Protein AF-A0A504BI70-F1 (afdb_monomer)

Radius of gyration: 22.3 Å; Cα contacts (8 Å, |Δi|>4): 22; chains: 1; bounding box: 48×23×64 Å

Mean predicted aligned error: 10.66 Å

Secondary structure (DSSP, 8-state):
----HHHHHHHHHHT-HHHHHHHHHHHHTT--HHHHHHHHHHHHHHHHHHHHHHHHHHHHHHHHHHHHHHHHHHTT--

Structure (mmCIF, N/CA/C/O backbone):
data_AF-A0A504BI70-F1
#
_entry.id   AF-A0A504BI70-F1
#
loop_
_atom_site.group_PDB
_atom_site.id
_atom_site.type_symbol
_atom_site.label_atom_id
_atom_site.label_alt_id
_atom_site.label_comp_id
_atom_site.label_asym_id
_atom_site.label_entity_id
_atom_site.label_seq_id
_atom_site.pdbx_PDB_ins_code
_atom_site.Cartn_x
_atom_site.Cartn_y
_atom_site.Cartn_z
_atom_site.occupancy
_atom_site.B_iso_or_equiv
_atom_site.auth_seq_id
_atom_site.auth_comp_id
_atom_site.auth_asym_id
_atom_site.auth_atom_id
_atom_site.pdbx_PDB_model_num
ATOM 1 N N . MET A 1 1 ? 11.418 4.619 22.006 1.00 46.91 1 MET A N 1
ATOM 2 C CA . MET A 1 1 ? 9.999 4.958 21.754 1.00 46.91 1 MET A CA 1
ATOM 3 C C . MET A 1 1 ? 9.395 3.881 20.867 1.00 46.91 1 MET A C 1
ATOM 5 O O . MET A 1 1 ? 9.862 3.714 19.747 1.00 46.91 1 MET A O 1
ATOM 9 N N . ALA A 1 2 ? 8.431 3.106 21.365 1.00 52.31 2 ALA A N 1
ATOM 10 C CA . ALA A 1 2 ? 7.752 2.098 20.552 1.00 52.31 2 ALA A CA 1
ATOM 11 C C . ALA A 1 2 ? 6.957 2.798 19.437 1.00 52.31 2 ALA A C 1
ATOM 13 O O . ALA A 1 2 ? 6.122 3.657 19.717 1.00 52.31 2 ALA A O 1
ATOM 14 N N . ARG A 1 3 ? 7.245 2.477 18.170 1.00 71.69 3 ARG A N 1
ATOM 15 C CA . ARG A 1 3 ? 6.553 3.063 17.016 1.00 71.69 3 ARG A CA 1
ATOM 16 C C . ARG A 1 3 ? 5.131 2.490 16.975 1.00 71.69 3 ARG A C 1
ATOM 18 O O . ARG A 1 3 ? 4.926 1.356 16.554 1.00 71.69 3 ARG A O 1
ATOM 25 N N . THR A 1 4 ? 4.167 3.250 17.489 1.00 86.94 4 THR A N 1
ATOM 26 C CA . THR A 1 4 ? 2.770 2.809 17.615 1.00 86.94 4 THR A CA 1
ATOM 27 C C . THR A 1 4 ? 2.074 2.733 16.251 1.00 86.94 4 THR A C 1
ATOM 29 O O . THR A 1 4 ? 2.526 3.339 15.276 1.00 86.94 4 THR A O 1
ATOM 32 N N . VAL A 1 5 ? 0.946 2.016 16.177 1.00 85.75 5 VAL A N 1
ATOM 33 C CA . VAL A 1 5 ? 0.106 1.949 14.962 1.00 85.75 5 VAL A CA 1
ATOM 34 C C . VAL A 1 5 ? -0.322 3.348 14.509 1.00 85.75 5 VAL A C 1
ATOM 36 O O . VAL A 1 5 ? -0.269 3.643 13.319 1.00 85.75 5 VAL A O 1
ATOM 39 N N . ALA A 1 6 ? -0.657 4.232 15.453 1.00 84.38 6 ALA A N 1
ATOM 40 C CA . ALA A 1 6 ? -1.005 5.620 15.166 1.00 84.38 6 ALA A CA 1
ATOM 41 C C . ALA A 1 6 ? 0.154 6.368 14.490 1.00 84.38 6 ALA A C 1
ATOM 43 O O . ALA A 1 6 ? -0.036 6.975 13.442 1.00 84.38 6 ALA A O 1
ATOM 44 N N . SER A 1 7 ? 1.374 6.248 15.023 1.00 86.25 7 SER A N 1
ATOM 45 C CA . SER A 1 7 ? 2.568 6.872 14.434 1.00 86.25 7 SER A CA 1
ATOM 46 C C . SER A 1 7 ? 2.835 6.393 13.001 1.00 86.25 7 SER A C 1
ATOM 48 O O . SER A 1 7 ? 3.269 7.174 12.160 1.00 86.25 7 SER A O 1
ATOM 50 N N . ARG A 1 8 ? 2.570 5.112 12.705 1.00 84.50 8 ARG A N 1
ATOM 51 C CA . ARG A 1 8 ? 2.743 4.546 11.356 1.00 84.50 8 ARG A CA 1
ATOM 52 C C . ARG A 1 8 ? 1.657 5.016 10.389 1.00 84.50 8 ARG A C 1
ATOM 54 O O . ARG A 1 8 ? 1.972 5.291 9.237 1.00 84.50 8 ARG A O 1
ATOM 61 N N . LEU A 1 9 ? 0.413 5.149 1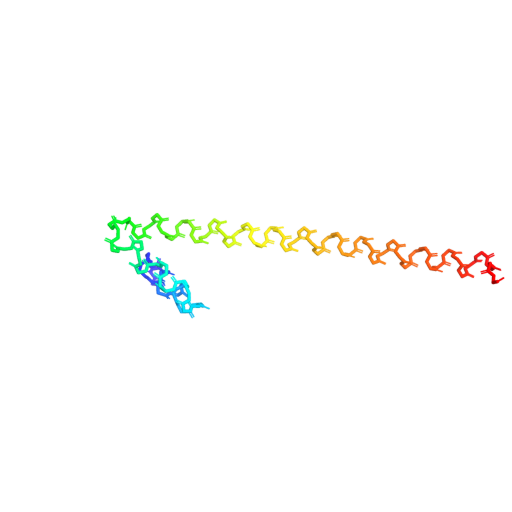0.850 1.00 84.81 9 LEU A N 1
ATOM 62 C CA . LEU A 1 9 ? -0.678 5.702 10.043 1.00 84.81 9 LEU A CA 1
ATOM 63 C C . LEU A 1 9 ? -0.468 7.180 9.722 1.00 84.81 9 LEU A C 1
ATOM 65 O O . LEU A 1 9 ? -0.683 7.571 8.581 1.00 84.81 9 LEU A O 1
ATOM 69 N N . ILE A 1 10 ? 0.006 7.972 10.689 1.00 86.81 10 ILE A N 1
ATOM 70 C CA . ILE A 1 10 ? 0.349 9.383 10.468 1.00 86.81 10 ILE A CA 1
ATOM 71 C C . ILE A 1 10 ? 1.418 9.486 9.376 1.00 86.81 10 ILE A C 1
ATOM 73 O O . ILE A 1 10 ? 1.177 10.119 8.353 1.00 86.81 10 ILE A O 1
ATOM 77 N N . ALA A 1 11 ? 2.527 8.753 9.513 1.00 87.25 11 ALA A N 1
ATOM 78 C CA . ALA A 1 11 ? 3.585 8.739 8.501 1.00 87.25 11 ALA A CA 1
ATOM 79 C C . ALA A 1 11 ? 3.086 8.276 7.114 1.00 87.25 11 ALA A C 1
ATOM 81 O O . ALA A 1 11 ? 3.477 8.825 6.084 1.00 87.25 11 ALA A O 1
ATOM 82 N N . ALA A 1 12 ? 2.196 7.278 7.066 1.00 83.81 12 ALA A N 1
ATOM 83 C CA . ALA A 1 12 ? 1.604 6.811 5.811 1.00 83.81 12 ALA A CA 1
ATOM 84 C C . ALA A 1 12 ? 0.674 7.855 5.168 1.00 83.81 12 ALA A C 1
ATOM 86 O O . ALA A 1 12 ? 0.593 7.934 3.940 1.00 83.81 12 ALA A O 1
ATOM 87 N N . SER A 1 13 ? -0.008 8.653 5.990 1.00 84.31 13 SER A N 1
ATOM 88 C CA . SER A 1 13 ? -0.907 9.719 5.550 1.00 84.31 13 SER A CA 1
ATOM 89 C C . SER A 1 13 ? -0.158 10.955 5.043 1.00 84.31 13 SER A C 1
ATOM 91 O O . SER A 1 13 ? -0.585 11.573 4.075 1.00 84.31 13 SER A O 1
ATOM 93 N N . GLU A 1 14 ? 1.017 11.242 5.606 1.00 87.31 14 GLU A N 1
ATOM 94 C CA . GLU A 1 14 ? 1.911 12.314 5.148 1.00 87.31 14 GLU A CA 1
ATOM 95 C C . GLU A 1 14 ? 2.568 12.001 3.797 1.00 87.31 14 GLU A C 1
ATOM 97 O O . GLU A 1 14 ? 3.073 12.897 3.127 1.00 87.31 14 GLU A O 1
ATOM 102 N N . THR A 1 15 ? 2.560 10.734 3.365 1.00 84.44 15 THR A N 1
ATOM 103 C CA . THR A 1 15 ? 3.203 10.339 2.104 1.00 84.44 15 THR A CA 1
ATOM 104 C C . THR A 1 15 ? 2.464 10.883 0.874 1.00 84.44 15 THR A C 1
ATOM 106 O O . THR A 1 15 ? 3.091 11.127 -0.152 1.00 84.44 15 THR A O 1
ATOM 109 N N . SER A 1 16 ? 1.133 11.017 0.933 1.00 82.62 16 SER A N 1
ATOM 110 C CA . SER A 1 16 ? 0.325 11.550 -0.173 1.00 82.62 16 SER A CA 1
ATOM 111 C C . SER A 1 16 ? -1.086 11.942 0.294 1.00 82.62 16 SER A C 1
ATOM 113 O O . SER A 1 16 ? -1.695 11.180 1.053 1.00 82.62 16 SER A O 1
ATOM 115 N N . PRO A 1 17 ? -1.658 13.055 -0.212 1.00 84.38 17 PRO A N 1
ATOM 116 C CA . PRO A 1 17 ? -3.029 13.469 0.103 1.00 84.38 17 PRO A CA 1
ATOM 117 C C . PRO A 1 17 ? -4.087 12.416 -0.273 1.00 84.38 17 PRO A C 1
ATOM 119 O O . PRO A 1 17 ? -5.048 12.217 0.465 1.00 84.38 17 PRO A O 1
ATOM 122 N N . GLU A 1 18 ? -3.885 11.646 -1.346 1.00 85.69 18 GLU A N 1
ATOM 123 C CA . GLU A 1 18 ? -4.816 10.571 -1.731 1.00 85.69 18 GLU A CA 1
ATOM 124 C C . GLU A 1 18 ? -4.852 9.430 -0.703 1.00 85.69 18 GLU A C 1
ATOM 126 O O . GLU A 1 18 ? -5.903 8.828 -0.453 1.00 85.69 18 GLU A O 1
ATOM 131 N N . ARG A 1 19 ? -3.703 9.130 -0.077 1.00 85.88 19 ARG A N 1
ATOM 132 C CA . ARG A 1 19 ? -3.632 8.133 0.999 1.00 85.88 19 ARG A CA 1
ATOM 133 C C . ARG A 1 19 ? -4.344 8.627 2.242 1.00 85.88 19 ARG A C 1
ATOM 135 O O . ARG A 1 19 ? -5.030 7.829 2.872 1.00 85.88 19 ARG A O 1
ATOM 142 N N . PHE A 1 20 ? -4.213 9.908 2.578 1.00 88.25 20 PHE A N 1
ATOM 143 C CA . PHE A 1 20 ? -4.951 10.499 3.690 1.00 88.25 20 PHE A CA 1
ATOM 144 C C . PHE A 1 20 ? -6.467 10.345 3.493 1.00 88.25 20 PHE A C 1
ATOM 146 O O . PHE A 1 20 ? -7.138 9.792 4.365 1.00 88.25 20 PHE A O 1
ATOM 153 N N . ASP A 1 21 ? -6.992 10.718 2.322 1.00 92.38 21 ASP A N 1
ATOM 154 C CA . ASP A 1 21 ? -8.423 10.590 2.012 1.00 92.38 21 ASP A CA 1
ATOM 155 C C . ASP A 1 21 ? -8.899 9.138 2.055 1.00 92.38 21 ASP A C 1
ATOM 157 O O . ASP A 1 21 ? -9.979 8.826 2.567 1.00 92.38 21 ASP A O 1
ATOM 161 N N . TRP A 1 22 ? -8.091 8.210 1.539 1.00 91.06 22 TRP A N 1
ATOM 162 C CA . TRP A 1 22 ? -8.406 6.791 1.626 1.00 91.06 22 TRP A CA 1
ATOM 163 C C . TRP A 1 22 ? -8.408 6.285 3.075 1.00 91.06 22 TRP A C 1
ATOM 165 O O . TRP A 1 22 ? -9.391 5.660 3.471 1.00 91.06 22 TRP A O 1
ATOM 175 N N . ILE A 1 23 ? -7.381 6.591 3.880 1.00 90.44 23 ILE A N 1
ATOM 176 C CA . ILE A 1 23 ? -7.306 6.204 5.301 1.00 90.44 23 ILE A CA 1
ATOM 177 C C . ILE A 1 23 ? -8.509 6.770 6.063 1.00 90.44 23 ILE A C 1
ATOM 179 O O . ILE A 1 23 ? -9.159 6.036 6.807 1.00 90.44 23 ILE A O 1
ATOM 183 N N . SER A 1 24 ? -8.844 8.042 5.834 1.00 90.81 24 SER A N 1
ATOM 184 C CA . SER A 1 24 ? -9.988 8.718 6.450 1.00 90.81 24 SER A CA 1
ATOM 185 C C . SER A 1 24 ? -11.302 7.986 6.157 1.00 90.81 24 SER A C 1
ATOM 187 O O . SER A 1 24 ? -12.041 7.645 7.083 1.00 90.81 24 SER A O 1
ATOM 189 N N . ARG A 1 25 ? -11.546 7.609 4.892 1.00 92.44 25 ARG A N 1
ATOM 190 C CA . ARG A 1 25 ? -12.712 6.792 4.506 1.00 92.44 25 ARG A CA 1
ATOM 191 C C . ARG A 1 25 ? -12.743 5.432 5.207 1.00 92.44 25 ARG A C 1
ATOM 193 O O . ARG A 1 25 ? -13.811 4.989 5.619 1.00 92.44 25 ARG A O 1
ATOM 200 N N . GLN A 1 26 ? -11.598 4.765 5.366 1.00 91.62 26 GLN A N 1
ATOM 201 C CA . GLN A 1 26 ? -11.547 3.465 6.049 1.00 91.62 26 GLN A CA 1
ATOM 202 C C . GLN A 1 26 ? -11.833 3.576 7.549 1.00 91.62 26 GLN A C 1
ATOM 204 O O . GLN A 1 26 ? -12.512 2.714 8.109 1.00 91.62 26 GLN A O 1
ATOM 209 N N . LEU A 1 27 ? -11.347 4.641 8.187 1.00 91.06 27 LEU A N 1
ATOM 210 C CA . LEU A 1 27 ? -11.641 4.925 9.589 1.00 91.06 27 LEU A CA 1
ATOM 211 C C . LEU A 1 27 ? -13.127 5.248 9.789 1.00 91.06 27 LEU A C 1
ATOM 213 O O . LEU A 1 27 ? -13.738 4.722 10.715 1.00 91.06 27 LEU A O 1
ATOM 217 N N . GLN A 1 28 ? -13.732 6.035 8.893 1.00 92.81 28 GLN A N 1
ATOM 218 C CA . GLN A 1 28 ? -15.177 6.310 8.909 1.00 92.81 28 GLN A CA 1
ATOM 219 C C . GLN A 1 28 ? -16.022 5.052 8.680 1.00 92.81 28 GLN A C 1
ATOM 221 O O . GLN A 1 28 ? -17.091 4.912 9.267 1.00 92.81 28 GLN A O 1
ATOM 226 N N . ALA A 1 29 ? -15.524 4.103 7.885 1.00 92.69 29 ALA A N 1
ATOM 227 C CA . ALA A 1 29 ? -16.145 2.794 7.697 1.00 92.69 29 ALA A CA 1
ATOM 228 C C . ALA A 1 29 ? -15.986 1.850 8.911 1.00 92.69 29 ALA A C 1
ATOM 230 O O . ALA A 1 29 ? -16.410 0.697 8.846 1.00 92.69 29 ALA A O 1
ATOM 231 N N . GLY A 1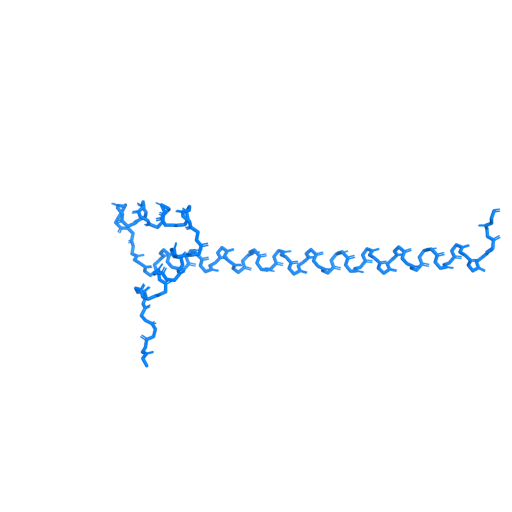 30 ? -15.358 2.298 10.005 1.00 91.25 30 GLY A N 1
ATOM 232 C CA . GLY A 1 30 ? -15.179 1.515 11.229 1.00 91.25 30 GLY A CA 1
ATOM 233 C C . GLY A 1 30 ? -14.098 0.435 11.141 1.00 91.25 30 GLY A C 1
ATOM 234 O O . GLY A 1 30 ? -14.051 -0.455 11.993 1.00 91.25 30 GLY A O 1
ATOM 235 N N . ARG A 1 31 ? -13.220 0.477 10.127 1.00 91.81 31 ARG A N 1
ATOM 236 C CA . ARG A 1 31 ? -12.118 -0.490 10.015 1.00 91.81 31 ARG A CA 1
ATOM 237 C C . ARG A 1 31 ? -11.050 -0.249 11.073 1.00 91.81 31 ARG A C 1
ATOM 239 O O . ARG A 1 31 ? -10.773 0.883 11.470 1.00 91.81 31 ARG A O 1
ATOM 246 N N . LYS A 1 32 ? -10.410 -1.335 11.519 1.00 92.94 32 LYS A N 1
ATOM 247 C CA . LYS A 1 32 ? -9.378 -1.251 12.554 1.00 92.94 32 LYS A CA 1
ATOM 248 C C . LYS A 1 32 ? -8.114 -0.585 11.991 1.00 92.94 32 LYS A C 1
ATOM 250 O O . LYS A 1 32 ? -7.632 -1.003 10.937 1.00 92.94 32 LYS A O 1
ATOM 255 N N . PRO A 1 33 ? -7.500 0.366 12.719 1.00 87.44 33 PRO A N 1
ATOM 256 C CA . PRO A 1 33 ? -6.249 1.018 12.319 1.00 87.44 33 PRO A CA 1
ATOM 257 C C . PRO A 1 33 ? -5.124 0.042 11.931 1.00 87.44 33 PRO A C 1
ATOM 259 O O . PRO A 1 33 ? -4.366 0.294 10.998 1.00 87.44 33 PRO A O 1
ATOM 262 N N . SER A 1 34 ? -5.030 -1.099 12.618 1.00 88.50 34 SER A N 1
ATOM 263 C CA . SER A 1 34 ? -4.049 -2.151 12.332 1.00 88.50 34 SER A CA 1
ATOM 264 C C . SER A 1 34 ? -4.293 -2.873 11.002 1.00 88.50 34 SER A C 1
ATOM 266 O O . SER A 1 34 ? -3.332 -3.232 10.328 1.00 88.50 34 SER A O 1
ATOM 268 N N . GLU A 1 35 ? -5.551 -3.069 10.601 1.00 89.88 35 GLU A N 1
ATOM 269 C CA . GLU A 1 35 ? -5.900 -3.685 9.314 1.00 89.88 35 GLU A CA 1
ATOM 270 C C . GLU A 1 35 ? -5.612 -2.738 8.153 1.00 89.88 35 GLU A C 1
ATOM 272 O O . GLU A 1 35 ? -5.015 -3.151 7.162 1.00 89.88 35 GLU A O 1
ATOM 277 N N . ILE A 1 36 ? -5.970 -1.460 8.312 1.00 90.44 36 ILE A N 1
ATOM 278 C CA . ILE A 1 36 ? -5.691 -0.400 7.334 1.00 90.44 36 ILE A CA 1
ATOM 279 C C . ILE A 1 36 ? -4.182 -0.303 7.089 1.00 90.44 36 ILE A C 1
ATOM 281 O O . ILE A 1 36 ? -3.731 -0.261 5.946 1.00 90.44 36 ILE A O 1
ATOM 285 N N . LEU A 1 37 ? -3.390 -0.319 8.165 1.00 88.88 37 LEU A N 1
ATOM 286 C CA . LEU A 1 37 ? -1.937 -0.277 8.062 1.00 88.88 37 LEU A CA 1
ATOM 287 C C . LEU A 1 37 ? -1.373 -1.514 7.345 1.00 88.88 37 LEU A C 1
ATOM 289 O O . LEU A 1 37 ? -0.495 -1.376 6.497 1.00 88.88 37 LEU A O 1
ATOM 293 N N . ARG A 1 38 ? -1.897 -2.712 7.633 1.00 89.56 38 ARG A N 1
ATOM 294 C CA . ARG A 1 38 ? -1.453 -3.949 6.974 1.00 89.56 38 ARG A CA 1
ATOM 295 C C . ARG A 1 38 ? -1.735 -3.937 5.468 1.00 89.56 38 ARG A C 1
ATOM 297 O O . ARG A 1 38 ? -0.921 -4.429 4.689 1.00 89.56 38 ARG A O 1
ATOM 304 N N . ASP A 1 39 ? -2.870 -3.378 5.059 1.00 88.50 39 ASP A N 1
ATOM 305 C CA . ASP A 1 39 ? -3.254 -3.249 3.648 1.00 88.50 39 ASP A CA 1
ATOM 306 C C . ASP A 1 39 ? -2.334 -2.273 2.890 1.00 88.50 39 ASP A C 1
ATOM 308 O O . ASP A 1 39 ? -1.847 -2.576 1.795 1.00 88.50 39 ASP A O 1
ATOM 312 N N . LEU A 1 40 ? -1.995 -1.149 3.531 1.00 86.31 40 LEU A N 1
ATOM 313 C CA . LEU A 1 40 ? -1.021 -0.183 3.012 1.00 86.31 40 LEU A CA 1
ATOM 314 C C . LEU A 1 40 ? 0.369 -0.805 2.841 1.00 86.31 40 LEU A C 1
ATOM 316 O O . LEU A 1 40 ? 1.004 -0.616 1.803 1.00 86.31 40 LEU A O 1
ATOM 320 N N . GLU A 1 41 ? 0.832 -1.570 3.829 1.00 86.31 41 GLU A N 1
ATOM 321 C CA . GLU A 1 41 ? 2.134 -2.245 3.780 1.00 86.31 41 GLU A CA 1
ATOM 322 C C . GLU A 1 41 ? 2.177 -3.322 2.700 1.00 86.31 41 GLU A C 1
ATOM 324 O O . GLU A 1 41 ? 3.137 -3.388 1.937 1.00 86.31 41 GLU A O 1
ATOM 329 N N . THR A 1 42 ? 1.106 -4.103 2.565 1.00 86.19 42 THR A N 1
ATOM 330 C CA . THR A 1 42 ? 0.995 -5.130 1.519 1.00 86.19 42 THR A CA 1
ATOM 331 C C . THR A 1 42 ? 1.020 -4.508 0.123 1.00 86.19 42 THR A C 1
ATOM 333 O O . TH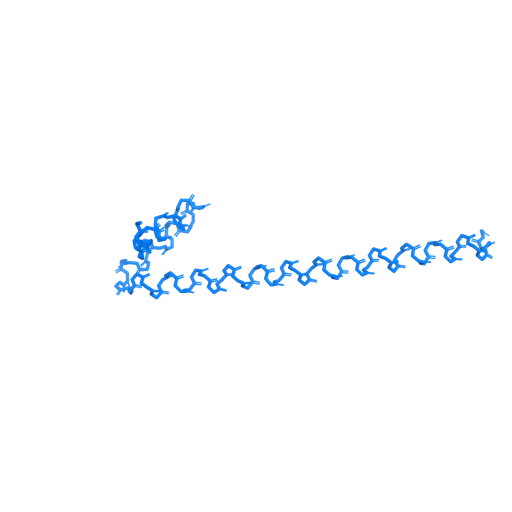R A 1 42 ? 1.641 -5.039 -0.797 1.00 86.19 42 THR A O 1
ATOM 336 N N . THR A 1 43 ? 0.358 -3.365 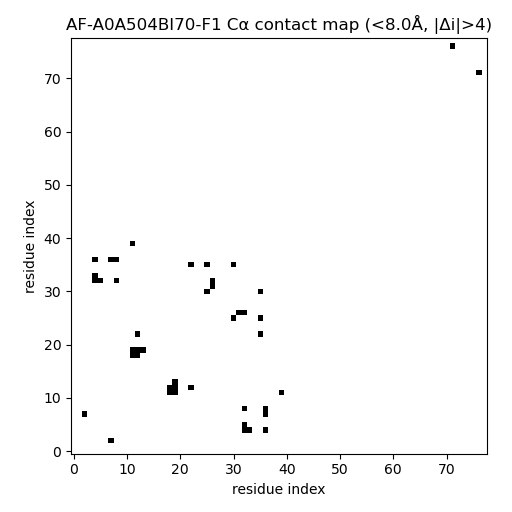-0.052 1.00 82.88 43 THR A N 1
ATOM 337 C CA . THR A 1 43 ? 0.348 -2.650 -1.332 1.00 82.88 43 THR A CA 1
ATOM 338 C C . THR A 1 43 ? 1.725 -2.070 -1.657 1.00 82.88 43 THR A C 1
ATOM 340 O O . THR A 1 43 ? 2.187 -2.192 -2.791 1.00 82.88 43 THR A O 1
ATOM 343 N N . ALA A 1 44 ? 2.411 -1.491 -0.668 1.00 79.69 44 ALA A N 1
ATOM 344 C CA . ALA A 1 44 ? 3.768 -0.977 -0.839 1.00 79.69 44 ALA A CA 1
ATOM 345 C C . ALA A 1 44 ? 4.766 -2.089 -1.202 1.00 79.69 44 ALA A C 1
ATOM 347 O O . ALA A 1 44 ? 5.562 -1.915 -2.123 1.00 79.69 44 ALA A O 1
ATOM 348 N N . ASP A 1 45 ? 4.677 -3.244 -0.539 1.00 78.50 45 ASP A N 1
ATOM 349 C CA . ASP A 1 45 ? 5.529 -4.404 -0.813 1.00 78.50 45 ASP A CA 1
ATOM 350 C C . ASP A 1 45 ? 5.347 -4.917 -2.248 1.00 78.50 45 ASP A C 1
ATOM 352 O O . ASP A 1 45 ? 6.322 -5.114 -2.972 1.00 78.50 45 ASP A O 1
ATOM 356 N N . ARG A 1 46 ? 4.097 -4.999 -2.726 1.00 77.88 46 ARG A N 1
ATOM 357 C CA . ARG A 1 46 ? 3.794 -5.374 -4.117 1.00 77.88 46 ARG A CA 1
ATOM 358 C C . ARG A 1 46 ? 4.364 -4.395 -5.134 1.00 77.88 46 ARG A C 1
ATOM 360 O O . ARG A 1 46 ? 4.862 -4.830 -6.168 1.00 77.88 46 ARG A O 1
ATOM 367 N N . ILE A 1 47 ? 4.295 -3.091 -4.864 1.00 7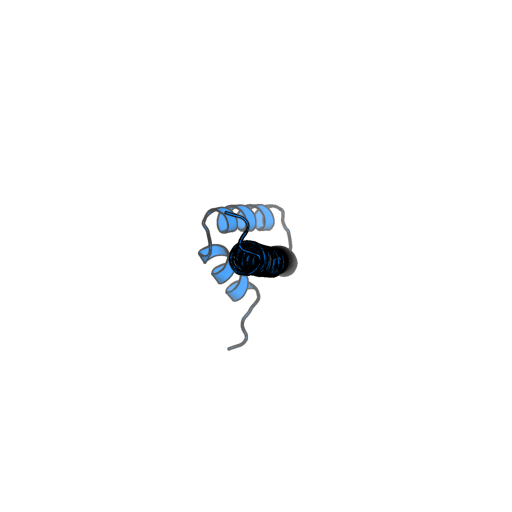6.62 47 ILE A N 1
ATOM 368 C CA . ILE A 1 47 ? 4.866 -2.073 -5.756 1.00 76.62 47 ILE A CA 1
ATOM 369 C C . ILE A 1 47 ? 6.392 -2.194 -5.778 1.00 76.62 47 ILE A C 1
ATOM 371 O O . ILE A 1 47 ? 6.979 -2.188 -6.857 1.00 76.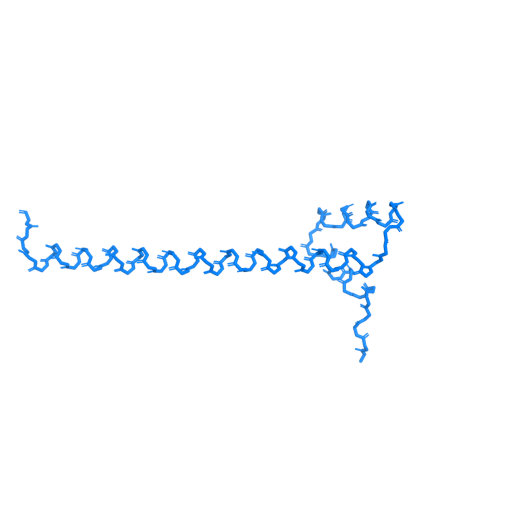62 47 ILE A O 1
ATOM 375 N N . CYS A 1 48 ? 7.036 -2.375 -4.622 1.00 71.94 48 CYS A N 1
ATOM 376 C CA . CYS A 1 48 ? 8.477 -2.619 -4.545 1.00 71.94 48 CYS A CA 1
ATOM 377 C C . CYS A 1 48 ? 8.883 -3.899 -5.289 1.00 71.94 48 CYS A C 1
ATOM 379 O O . CYS A 1 48 ? 9.827 -3.873 -6.078 1.00 71.94 48 CYS A O 1
ATOM 381 N N . ALA A 1 49 ? 8.148 -4.997 -5.107 1.00 73.81 49 ALA A N 1
ATOM 382 C CA . ALA A 1 49 ? 8.387 -6.254 -5.812 1.00 73.81 49 ALA A CA 1
ATOM 383 C C . ALA A 1 49 ? 8.200 -6.102 -7.333 1.00 73.81 49 ALA A C 1
ATOM 385 O O . ALA A 1 49 ? 9.027 -6.573 -8.118 1.00 73.81 49 ALA A O 1
ATOM 386 N N . ALA A 1 50 ? 7.159 -5.384 -7.764 1.00 70.69 50 ALA A N 1
ATOM 387 C CA . ALA A 1 50 ? 6.926 -5.079 -9.171 1.00 70.69 50 ALA A CA 1
ATOM 388 C C . ALA A 1 50 ? 8.064 -4.223 -9.752 1.00 70.69 50 ALA A C 1
ATOM 390 O O . ALA A 1 50 ? 8.614 -4.574 -10.795 1.00 70.69 50 ALA A O 1
ATOM 391 N N . MET A 1 51 ? 8.484 -3.161 -9.058 1.00 66.62 51 MET A N 1
ATOM 392 C CA . MET A 1 51 ? 9.605 -2.304 -9.465 1.00 66.62 51 MET A CA 1
ATOM 393 C C . MET A 1 51 ? 10.920 -3.086 -9.562 1.00 66.62 51 MET A C 1
ATOM 395 O O . MET A 1 51 ? 11.649 -2.930 -10.541 1.00 66.62 51 MET A O 1
ATOM 399 N N . ALA A 1 52 ? 11.198 -3.982 -8.610 1.00 69.31 52 ALA A N 1
ATOM 400 C CA . ALA A 1 52 ? 12.368 -4.857 -8.656 1.00 69.31 52 ALA A CA 1
ATOM 401 C C . ALA A 1 52 ? 12.342 -5.773 -9.892 1.00 69.31 52 ALA A C 1
ATOM 403 O O . ALA A 1 52 ? 13.344 -5.898 -10.599 1.00 69.31 52 ALA A O 1
ATOM 404 N N . SER A 1 53 ? 11.181 -6.353 -10.214 1.00 68.12 53 SER A N 1
ATOM 405 C CA . SER A 1 53 ? 11.022 -7.186 -11.411 1.00 68.12 53 SER A CA 1
ATOM 406 C C . SER A 1 53 ? 11.195 -6.393 -12.714 1.00 68.12 53 SER A C 1
ATOM 408 O O . SER A 1 53 ? 11.799 -6.894 -13.664 1.00 68.12 53 SER A O 1
ATOM 410 N N . VAL A 1 54 ? 10.734 -5.137 -12.759 1.00 75.94 54 VAL A N 1
ATOM 411 C CA . VAL A 1 54 ? 10.944 -4.237 -13.902 1.00 75.94 54 VAL A CA 1
ATOM 412 C C . VAL A 1 54 ? 12.427 -3.923 -14.059 1.00 75.94 54 VAL A C 1
ATOM 414 O O . VAL A 1 54 ? 12.941 -4.037 -15.167 1.00 75.94 54 VAL A O 1
ATOM 417 N N . GLY A 1 55 ? 13.130 -3.612 -12.967 1.00 69.62 55 GLY A N 1
ATOM 418 C CA . GLY A 1 55 ? 14.571 -3.359 -12.983 1.00 69.62 55 GLY A CA 1
ATOM 419 C C . GLY A 1 55 ? 15.371 -4.536 -13.544 1.00 69.62 55 GLY A C 1
ATOM 420 O O . GLY A 1 55 ? 16.227 -4.340 -14.401 1.00 69.62 55 GLY A O 1
ATOM 421 N N . ILE A 1 56 ? 15.040 -5.767 -13.143 1.00 67.31 56 ILE A N 1
ATOM 422 C CA . ILE A 1 56 ? 15.690 -6.984 -13.657 1.00 67.31 56 ILE A CA 1
ATOM 423 C C . ILE A 1 56 ? 15.423 -7.166 -15.156 1.00 67.31 56 ILE A C 1
ATOM 425 O O . ILE A 1 56 ? 16.347 -7.451 -15.917 1.00 67.31 56 ILE A O 1
ATOM 429 N N . ARG A 1 57 ? 14.177 -6.974 -15.605 1.00 68.75 57 ARG A N 1
ATOM 430 C CA . ARG A 1 57 ? 13.817 -7.101 -17.027 1.00 68.75 57 ARG A CA 1
ATOM 431 C C . ARG A 1 57 ? 14.485 -6.031 -17.878 1.00 68.75 57 ARG A C 1
ATOM 433 O O . ARG A 1 57 ? 14.944 -6.338 -18.973 1.00 68.75 57 ARG A O 1
ATOM 440 N N . LEU A 1 58 ? 14.560 -4.804 -17.371 1.00 70.38 58 LEU A N 1
ATOM 441 C CA . LEU A 1 58 ? 15.206 -3.696 -18.060 1.00 70.38 58 LEU A CA 1
ATOM 442 C C . LEU A 1 58 ? 16.719 -3.914 -18.139 1.00 70.38 58 LEU A C 1
ATOM 444 O O . LEU A 1 58 ? 17.285 -3.789 -19.216 1.00 70.38 58 LEU A O 1
ATOM 448 N N . ALA A 1 59 ? 17.357 -4.336 -17.044 1.00 72.69 59 ALA A N 1
ATOM 449 C CA . ALA A 1 59 ? 18.781 -4.663 -17.024 1.00 72.69 59 ALA A CA 1
ATOM 450 C C . ALA A 1 59 ? 19.120 -5.816 -17.981 1.00 72.69 59 ALA A C 1
ATOM 452 O O . ALA A 1 59 ? 20.105 -5.734 -18.714 1.00 72.69 59 ALA A O 1
ATOM 453 N N . PHE A 1 60 ? 18.283 -6.858 -18.023 1.00 74.25 60 PHE A N 1
ATOM 454 C CA . PHE A 1 60 ? 18.438 -7.972 -18.958 1.00 74.25 60 PHE A CA 1
ATOM 455 C C . PHE A 1 60 ? 18.225 -7.541 -20.416 1.00 74.25 60 PHE A C 1
ATOM 457 O O . PHE A 1 60 ? 18.976 -7.936 -21.302 1.00 74.25 60 PHE A O 1
ATOM 464 N N . ALA A 1 61 ? 17.231 -6.690 -20.683 1.00 74.25 61 ALA A N 1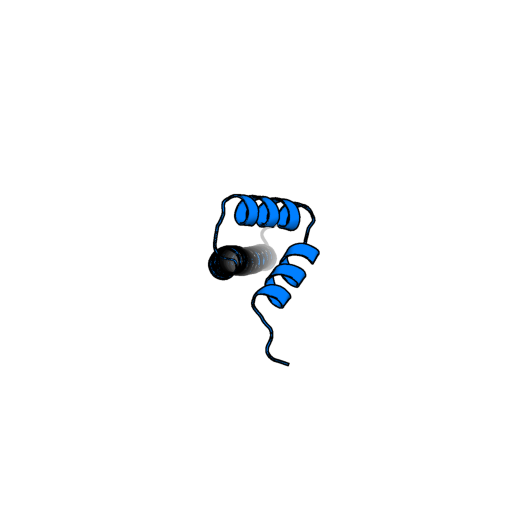
ATOM 465 C CA . ALA A 1 61 ? 17.007 -6.139 -22.016 1.00 74.25 61 ALA A CA 1
ATOM 466 C C . ALA A 1 61 ? 18.174 -5.242 -22.461 1.00 74.25 61 ALA A C 1
ATOM 468 O O . ALA A 1 61 ? 18.628 -5.343 -23.602 1.00 74.25 61 ALA A O 1
ATOM 469 N N . SER A 1 62 ? 18.701 -4.402 -21.566 1.00 74.19 62 SER A N 1
ATOM 470 C CA . SER A 1 62 ? 19.860 -3.551 -21.839 1.00 74.19 62 SER A CA 1
ATOM 471 C C . SER A 1 62 ? 21.115 -4.372 -22.113 1.00 74.19 62 SER A C 1
ATOM 473 O O . SER A 1 62 ? 21.802 -4.095 -23.093 1.00 74.19 62 SER A O 1
ATOM 475 N N . SER A 1 63 ? 21.400 -5.406 -21.317 1.00 77.44 63 SER A N 1
ATOM 476 C CA . SER A 1 63 ? 22.564 -6.269 -21.549 1.00 77.44 63 SER A CA 1
ATOM 477 C C . SER A 1 63 ? 22.441 -7.064 -22.849 1.00 77.44 63 SER A C 1
ATOM 479 O O . SER A 1 63 ? 23.409 -7.139 -23.603 1.00 77.44 63 SER A O 1
ATOM 481 N N . ALA A 1 64 ? 21.249 -7.578 -23.170 1.00 80.44 64 ALA A N 1
ATOM 482 C CA . ALA A 1 64 ? 20.990 -8.267 -24.430 1.00 80.44 64 ALA A CA 1
ATOM 483 C C . ALA A 1 64 ? 21.152 -7.333 -25.638 1.00 80.44 64 ALA A C 1
ATOM 485 O O . ALA A 1 64 ? 21.800 -7.704 -26.614 1.00 80.44 64 ALA A O 1
ATOM 486 N N . THR A 1 65 ? 20.626 -6.107 -25.559 1.00 80.88 65 THR A N 1
ATOM 487 C CA . THR A 1 65 ? 20.770 -5.102 -26.626 1.00 80.88 65 THR A CA 1
ATOM 488 C C . THR A 1 65 ? 22.236 -4.722 -26.822 1.00 80.88 65 THR A C 1
ATOM 490 O O . THR A 1 65 ? 22.705 -4.634 -27.953 1.00 80.88 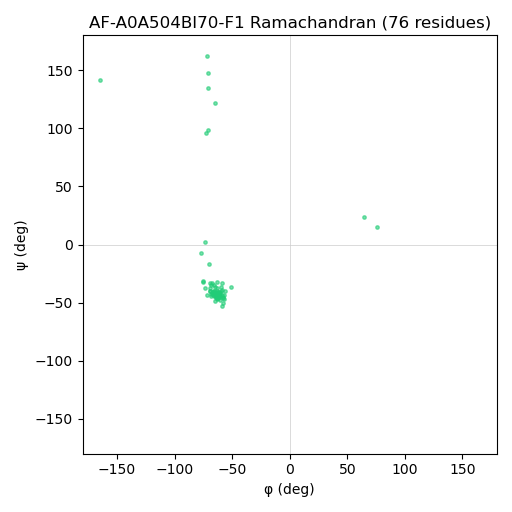65 THR A O 1
ATOM 493 N N . PHE A 1 66 ? 22.983 -4.558 -25.728 1.00 80.62 66 PHE A N 1
ATOM 494 C CA . PHE A 1 66 ? 24.410 -4.251 -25.777 1.00 80.62 66 PHE A CA 1
ATOM 495 C C . PHE A 1 66 ? 25.223 -5.404 -26.383 1.00 80.62 66 PHE A C 1
ATOM 497 O O . PHE A 1 66 ? 26.075 -5.174 -27.238 1.00 80.62 66 PHE A O 1
ATOM 504 N N . ALA A 1 67 ? 24.926 -6.650 -26.004 1.00 83.19 67 ALA A N 1
ATOM 505 C CA . ALA A 1 67 ? 25.560 -7.837 -26.572 1.00 83.19 67 ALA A CA 1
ATOM 506 C C . ALA A 1 67 ? 25.245 -7.999 -28.068 1.00 83.19 67 ALA A C 1
ATOM 508 O O . ALA A 1 67 ? 26.146 -8.271 -28.857 1.00 83.19 67 ALA A O 1
ATOM 509 N N . LEU A 1 68 ? 23.993 -7.777 -28.478 1.00 81.44 68 LEU A N 1
ATOM 510 C CA . LEU A 1 68 ? 23.581 -7.799 -29.884 1.00 81.44 68 LEU A CA 1
ATOM 511 C C . LEU A 1 68 ? 24.285 -6.714 -30.702 1.00 81.44 68 LEU A C 1
ATOM 513 O O . LEU A 1 68 ? 24.815 -7.017 -31.768 1.00 81.44 68 LEU A O 1
ATOM 517 N N . ALA A 1 69 ? 24.349 -5.483 -30.186 1.00 79.31 69 ALA A N 1
ATOM 518 C CA . ALA A 1 69 ? 25.080 -4.393 -30.824 1.00 79.31 69 ALA A CA 1
ATOM 519 C C . AL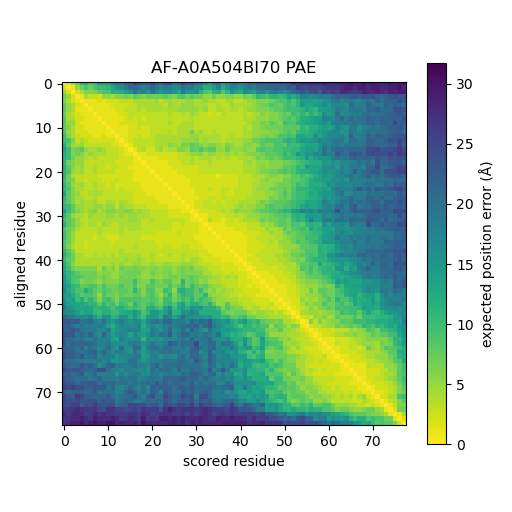A A 1 69 ? 26.572 -4.728 -30.962 1.00 79.31 69 ALA A C 1
ATOM 521 O O . ALA A 1 69 ? 27.156 -4.534 -32.027 1.00 79.31 69 ALA A O 1
ATOM 522 N N . PHE A 1 70 ? 27.186 -5.298 -29.924 1.00 80.62 70 PHE A N 1
ATOM 523 C CA . PHE A 1 70 ? 28.582 -5.721 -29.965 1.00 80.62 70 PHE A CA 1
ATOM 524 C C . PHE A 1 70 ? 28.825 -6.823 -31.002 1.00 80.62 70 PHE A C 1
ATOM 526 O O . PHE A 1 70 ? 29.753 -6.709 -31.795 1.00 80.62 70 PHE A O 1
ATOM 533 N N . VAL A 1 71 ? 27.972 -7.851 -31.054 1.00 83.94 71 VAL A N 1
ATOM 534 C CA . VAL A 1 71 ? 28.069 -8.934 -32.048 1.00 83.94 71 VAL A CA 1
ATOM 535 C C . VAL A 1 71 ? 27.910 -8.393 -33.467 1.00 83.94 71 VAL A C 1
ATOM 537 O O . VAL A 1 71 ? 28.709 -8.739 -34.332 1.00 83.94 71 VAL A O 1
ATOM 540 N N . TRP A 1 72 ? 26.941 -7.504 -33.702 1.00 79.00 72 TRP A N 1
ATOM 541 C CA . TRP A 1 72 ? 26.759 -6.844 -34.999 1.00 79.00 72 TRP A CA 1
ATOM 542 C C . TRP A 1 72 ? 28.002 -6.056 -35.422 1.00 79.00 72 TRP A C 1
ATOM 544 O O . TRP A 1 72 ? 28.449 -6.167 -36.562 1.00 79.00 72 TRP A O 1
ATOM 554 N N . THR A 1 73 ? 28.600 -5.312 -34.488 1.00 77.88 73 THR A N 1
ATOM 555 C CA . THR A 1 73 ? 29.813 -4.524 -34.751 1.00 77.88 73 THR A CA 1
ATOM 556 C C . THR A 1 73 ? 31.036 -5.424 -34.981 1.00 77.88 73 THR A C 1
ATOM 558 O O . THR A 1 73 ? 31.840 -5.157 -35.869 1.00 77.88 73 THR A O 1
ATOM 561 N N . ALA A 1 74 ? 31.177 -6.511 -34.214 1.00 76.12 74 ALA A N 1
ATOM 562 C CA . ALA A 1 74 ? 32.317 -7.427 -34.274 1.00 76.12 74 ALA A CA 1
ATOM 563 C C . ALA A 1 74 ? 32.288 -8.363 -35.494 1.00 76.12 74 ALA A C 1
ATOM 565 O O . ALA A 1 74 ? 33.345 -8.714 -36.012 1.00 76.12 74 ALA A O 1
ATOM 566 N N . MET A 1 75 ? 31.102 -8.753 -35.974 1.00 72.62 75 MET A N 1
ATOM 567 C CA . MET A 1 75 ? 30.958 -9.548 -37.202 1.00 72.62 75 MET A CA 1
ATOM 568 C C . MET A 1 75 ? 31.137 -8.729 -38.487 1.00 72.62 75 MET A C 1
ATOM 570 O O . MET A 1 75 ? 31.192 -9.319 -39.562 1.00 72.62 75 MET A O 1
ATOM 574 N N . GLY A 1 76 ? 31.253 -7.398 -38.407 1.00 61.94 76 GLY A N 1
ATOM 575 C CA . GLY A 1 76 ? 31.530 -6.565 -39.578 1.00 61.94 76 GLY A CA 1
ATOM 576 C C . GLY A 1 76 ? 30.421 -6.579 -40.636 1.00 61.94 76 GLY A C 1
ATOM 577 O O . GLY A 1 76 ? 30.703 -6.298 -41.799 1.00 61.94 76 GLY A O 1
ATOM 578 N N . LEU A 1 77 ? 29.173 -6.889 -40.256 1.00 59.25 77 LEU A N 1
ATOM 579 C CA . LEU A 1 77 ? 28.010 -6.609 -41.101 1.00 59.25 77 LEU A CA 1
ATOM 580 C C . LEU A 1 77 ? 27.780 -5.094 -41.082 1.00 59.25 77 LEU A C 1
ATOM 582 O O . LEU A 1 77 ? 27.176 -4.556 -40.155 1.00 59.25 77 LEU A O 1
ATOM 586 N N . ARG A 1 78 ? 28.310 -4.409 -42.091 1.00 54.50 78 ARG A N 1
ATOM 587 C CA . ARG A 1 78 ? 27.976 -3.025 -42.413 1.00 54.50 78 ARG A CA 1
ATOM 588 C C . ARG A 1 78 ? 27.174 -2.983 -43.704 1.00 54.50 78 ARG A C 1
ATOM 590 O O . ARG A 1 78 ? 27.492 -3.790 -44.604 1.00 54.50 78 ARG A O 1
#

Nearest PDB structures (foldseek):
  6b87-assembly1_A-2  TM=6.534E-01  e=8.310E+00  synthetic construct
  6he3-assembly1_A  TM=4.338E-01  e=4.218E+00  Pseudomonas aeruginosa

Sequence (78 aa):
MARTVASRLIAASETSPERFDWISRQLQAGRKPSEILRDLETTADRICAAMASVGIRLAFASSATFALAFVWTAMGLR

Foldseek 3Di:
DPCDLVNLLVVQCVVDVVSVVVLVVCVVVVHDSVVSSVVSVVVVVVVVVVVVVVVVVVVVVVVVVVVVVVVCVVVPPD

pLDDT: mean 80.52, std 9.91, range [46.91, 92.94]

Solvent-accessible surface area (backbone atoms only — not comparable to full-atom values): 4461 Å² total; per-residue (Å²): 131,85,86,43,70,66,59,54,47,51,56,54,30,73,72,35,72,70,46,32,55,50,52,52,53,42,50,74,71,67,50,54,72,68,57,56,48,51,53,54,51,54,52,50,52,50,51,52,54,50,51,52,53,49,52,52,53,48,52,51,50,51,52,50,51,51,51,50,51,48,50,46,63,73,70,64,76,124